Protein AF-A0A1X8VCH7-F1 (afdb_monomer)

Organism: Ctenopharyngodon idella (NCBI:txid7959)

Sequence (101 aa):
RLFTELDFTVSLHKDLTAEEMRGCLEQFAQRQEHADYDCAVVCLLSHGVEGSIYGTDGQPLELDWVFGVFDNARCPLLQNKPKMFFIQACRGEEMDNGVDQ

Structure (mmCIF, N/CA/C/O backbone):
data_AF-A0A1X8VCH7-F1
#
_entry.id   AF-A0A1X8VCH7-F1
#
loop_
_atom_site.group_PDB
_atom_site.id
_atom_site.type_symbol
_atom_site.label_atom_id
_atom_site.label_alt_id
_atom_site.label_comp_id
_atom_site.label_asym_id
_atom_site.label_entity_id
_atom_site.label_seq_id
_atom_site.pdbx_PDB_ins_code
_atom_site.Cartn_x
_atom_site.Cartn_y
_atom_site.Cartn_z
_atom_site.occupancy
_atom_site.B_iso_or_equiv
_atom_site.auth_s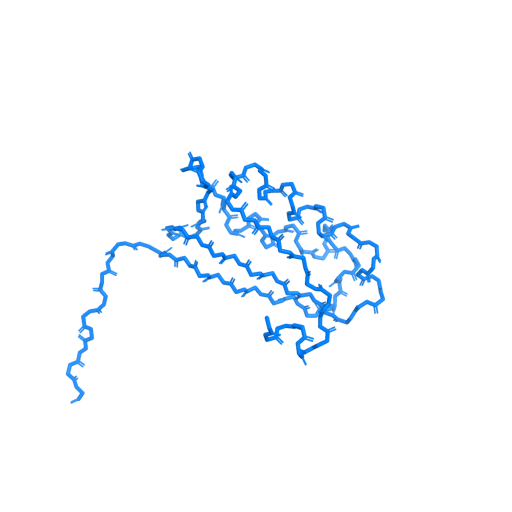eq_id
_atom_site.auth_comp_id
_atom_site.auth_asym_id
_atom_site.auth_atom_id
_atom_site.pdbx_PDB_model_num
ATOM 1 N N . ARG A 1 1 ? -9.366 11.840 -2.915 1.00 87.06 1 ARG A N 1
ATOM 2 C CA . ARG A 1 1 ? -10.803 12.180 -3.008 1.00 87.06 1 ARG A CA 1
ATOM 3 C C . ARG A 1 1 ? -11.660 10.937 -2.806 1.00 87.06 1 ARG A C 1
ATOM 5 O O . ARG A 1 1 ? -12.245 10.865 -1.744 1.00 87.06 1 ARG A O 1
ATOM 12 N N . LEU A 1 2 ? -11.618 9.940 -3.703 1.00 97.69 2 LEU A N 1
ATOM 13 C CA . LEU A 1 2 ? -12.393 8.689 -3.585 1.00 97.69 2 LEU A CA 1
ATOM 14 C C . LEU A 1 2 ? -12.400 8.075 -2.171 1.00 97.69 2 LEU A C 1
ATOM 16 O O . LEU A 1 2 ? -13.455 7.960 -1.572 1.00 97.69 2 LEU A O 1
ATOM 20 N N . PHE A 1 3 ? -11.237 7.730 -1.607 1.00 97.81 3 PHE A N 1
ATOM 21 C CA . PHE A 1 3 ? -11.193 7.070 -0.292 1.00 97.81 3 PHE A CA 1
ATOM 22 C C . PHE A 1 3 ? -11.686 7.951 0.860 1.00 97.81 3 PHE A C 1
ATOM 24 O O . PHE A 1 3 ? -12.308 7.448 1.780 1.00 97.81 3 PHE A O 1
ATOM 31 N N . THR A 1 4 ? -11.482 9.265 0.783 1.00 96.88 4 THR A N 1
ATOM 32 C CA . THR A 1 4 ? -12.052 10.204 1.759 1.00 96.88 4 THR A CA 1
ATOM 33 C C . THR A 1 4 ? -13.578 10.261 1.659 1.00 96.88 4 THR A C 1
ATOM 35 O O . THR A 1 4 ? -14.243 10.359 2.676 1.00 96.88 4 THR A O 1
ATOM 38 N N . GLU A 1 5 ? -14.138 10.185 0.446 1.00 98.12 5 GLU A N 1
ATOM 39 C CA . GLU A 1 5 ? -15.594 10.125 0.219 1.00 98.12 5 GLU A CA 1
ATOM 40 C C . GLU A 1 5 ? -16.200 8.768 0.613 1.00 98.12 5 GLU A C 1
ATOM 42 O O . GLU A 1 5 ? -17.404 8.677 0.820 1.00 98.12 5 GLU A O 1
ATOM 47 N N . LEU A 1 6 ? -15.371 7.728 0.724 1.00 97.81 6 LEU A N 1
ATOM 48 C CA . LEU A 1 6 ? -15.722 6.417 1.277 1.00 97.81 6 LEU A CA 1
ATOM 49 C C . LEU A 1 6 ? -15.412 6.318 2.785 1.00 97.81 6 LEU A C 1
ATOM 51 O O . LEU A 1 6 ? -15.272 5.214 3.301 1.00 97.81 6 LEU A O 1
ATOM 55 N N . ASP A 1 7 ? -15.255 7.456 3.468 1.00 97.00 7 ASP A N 1
ATOM 56 C CA . ASP A 1 7 ? -15.011 7.575 4.913 1.00 97.00 7 ASP A CA 1
ATOM 57 C C . ASP A 1 7 ? -13.715 6.921 5.439 1.00 97.00 7 ASP A C 1
ATOM 59 O O . ASP A 1 7 ? -13.573 6.651 6.632 1.00 97.00 7 ASP A O 1
ATOM 63 N N . PHE A 1 8 ? -12.706 6.725 4.583 1.00 97.94 8 PHE A N 1
ATOM 64 C CA . PHE A 1 8 ? -11.374 6.323 5.043 1.00 97.94 8 PHE A CA 1
ATOM 65 C C . PHE A 1 8 ? -10.575 7.509 5.594 1.00 97.94 8 PHE A C 1
ATOM 67 O O . PHE A 1 8 ? -10.483 8.577 4.977 1.00 97.94 8 PHE A O 1
ATOM 74 N N . THR A 1 9 ? -9.845 7.263 6.683 1.00 97.25 9 THR A N 1
ATOM 75 C CA . THR A 1 9 ? -8.739 8.122 7.126 1.00 97.25 9 THR A CA 1
ATOM 76 C C . THR A 1 9 ? -7.530 7.915 6.209 1.00 97.25 9 THR A C 1
ATOM 78 O O . THR A 1 9 ? -6.835 6.902 6.292 1.00 97.25 9 THR A O 1
ATOM 81 N N . VAL A 1 10 ? -7.262 8.873 5.317 1.00 97.00 10 VAL A N 1
ATOM 82 C CA . VAL A 1 10 ? -6.209 8.747 4.293 1.00 97.00 10 VAL A CA 1
ATOM 83 C C . VAL A 1 10 ? -4.893 9.382 4.753 1.00 97.00 10 VAL A C 1
ATOM 85 O O . VAL A 1 10 ? -4.840 10.584 5.001 1.00 97.00 10 VAL A O 1
ATOM 88 N N . SER A 1 11 ? -3.807 8.602 4.768 1.00 97.31 11 SER A N 1
ATOM 89 C CA . SER A 1 11 ? -2.429 9.112 4.853 1.00 97.31 11 SER A CA 1
ATOM 90 C C . SER A 1 11 ? -1.748 9.076 3.484 1.00 97.31 11 SER A C 1
ATOM 92 O O . SER A 1 11 ? -1.740 8.037 2.826 1.00 97.31 11 SER A O 1
ATOM 94 N N . LEU A 1 12 ? -1.177 10.207 3.057 1.00 97.81 12 LEU A N 1
ATOM 95 C CA . LEU A 1 12 ? -0.509 10.363 1.763 1.00 97.81 12 LEU A CA 1
ATOM 96 C C . LEU A 1 12 ? 0.998 10.540 1.955 1.00 97.81 12 LEU A C 1
ATOM 98 O O . LEU A 1 12 ? 1.426 11.435 2.679 1.00 97.81 12 LEU A O 1
ATOM 102 N N . HIS A 1 13 ? 1.779 9.745 1.230 1.00 98.44 13 HIS A N 1
ATOM 103 C CA . HIS A 1 13 ? 3.235 9.839 1.164 1.00 98.44 13 HIS A CA 1
ATOM 104 C C . HIS A 1 13 ? 3.655 9.979 -0.303 1.00 98.44 13 HIS A C 1
ATOM 106 O O . HIS A 1 13 ? 2.990 9.430 -1.183 1.00 98.44 13 HIS A O 1
ATOM 112 N N . LYS A 1 14 ? 4.707 10.754 -0.577 1.00 98.56 14 LYS A N 1
ATOM 113 C CA . LYS A 1 14 ? 5.169 11.059 -1.938 1.00 98.56 14 LYS A CA 1
ATOM 114 C C . LYS A 1 14 ? 6.675 10.884 -2.035 1.00 98.56 14 LYS A C 1
ATOM 116 O O . LYS A 1 14 ? 7.368 11.155 -1.061 1.00 98.56 14 LYS A O 1
ATOM 121 N N . ASP A 1 15 ? 7.127 10.478 -3.217 1.00 98.44 15 ASP A N 1
ATOM 122 C CA . ASP A 1 15 ? 8.534 10.465 -3.626 1.00 98.44 15 ASP A CA 1
ATOM 123 C C . ASP A 1 15 ? 9.471 9.701 -2.671 1.00 98.44 15 ASP A C 1
ATOM 125 O O . ASP A 1 15 ? 10.608 10.104 -2.439 1.00 98.44 15 ASP A O 1
ATOM 129 N N . LEU A 1 16 ? 8.984 8.574 -2.141 1.00 98.75 16 LEU A N 1
ATOM 130 C CA . LEU A 1 16 ? 9.715 7.729 -1.198 1.00 98.75 16 LEU A CA 1
ATOM 131 C C . LEU A 1 16 ? 10.757 6.842 -1.892 1.00 98.75 16 LEU A C 1
ATOM 133 O O . LEU A 1 16 ? 10.496 6.251 -2.944 1.00 98.75 16 LEU A O 1
ATOM 137 N N . THR A 1 17 ? 11.904 6.675 -1.242 1.00 98.81 17 THR A N 1
ATOM 138 C CA . THR A 1 17 ? 12.865 5.596 -1.517 1.00 98.81 17 THR A CA 1
ATOM 139 C C . THR A 1 17 ? 12.293 4.231 -1.124 1.00 98.81 17 THR A C 1
ATOM 141 O O . THR A 1 17 ? 11.301 4.143 -0.392 1.00 98.81 17 THR A O 1
ATOM 144 N N . ALA A 1 18 ? 12.917 3.137 -1.573 1.00 98.69 18 ALA A N 1
ATOM 145 C CA . ALA A 1 18 ? 12.467 1.791 -1.208 1.00 98.69 18 ALA A CA 1
ATOM 146 C C . ALA A 1 18 ? 12.457 1.562 0.314 1.00 98.69 18 ALA A C 1
ATOM 148 O O . ALA A 1 18 ? 11.514 0.971 0.843 1.00 98.69 18 ALA A O 1
ATOM 149 N N . GLU A 1 19 ? 13.461 2.075 1.024 1.00 98.69 19 GLU A N 1
ATOM 150 C CA . GLU A 1 19 ? 13.555 1.951 2.482 1.00 98.69 19 GLU A CA 1
ATOM 151 C C . GLU A 1 19 ? 12.493 2.793 3.205 1.00 98.69 19 GLU A C 1
ATOM 153 O O . GLU A 1 19 ? 11.841 2.321 4.136 1.00 98.69 19 GLU A O 1
ATOM 158 N N . GLU A 1 20 ? 12.229 4.016 2.741 1.00 98.81 20 GLU A N 1
ATOM 159 C CA . GLU A 1 20 ? 11.159 4.844 3.307 1.00 98.81 20 GLU A CA 1
ATOM 160 C C . GLU A 1 20 ? 9.772 4.236 3.061 1.00 98.81 20 GLU A C 1
ATOM 162 O O . GLU A 1 20 ? 8.907 4.308 3.939 1.00 98.81 20 GLU A O 1
ATOM 167 N N . MET A 1 21 ? 9.553 3.595 1.904 1.00 98.81 21 MET A N 1
ATOM 168 C CA . MET A 1 21 ? 8.331 2.829 1.646 1.00 98.81 21 MET A CA 1
ATOM 169 C C . MET A 1 21 ? 8.174 1.680 2.643 1.00 98.81 21 MET A C 1
ATOM 171 O O . MET A 1 21 ? 7.085 1.520 3.200 1.00 98.81 21 MET A O 1
ATOM 175 N N . ARG A 1 22 ? 9.243 0.912 2.912 1.00 98.69 22 ARG A N 1
ATOM 176 C CA . ARG A 1 22 ? 9.225 -0.160 3.924 1.00 98.69 22 ARG A CA 1
ATOM 177 C C . ARG A 1 22 ? 8.817 0.386 5.285 1.00 98.69 22 ARG A C 1
ATOM 179 O O . ARG A 1 22 ? 7.848 -0.102 5.864 1.00 98.69 22 ARG A O 1
ATOM 186 N N . GLY A 1 23 ? 9.479 1.452 5.733 1.00 98.62 23 GLY A N 1
ATOM 187 C CA . GLY A 1 23 ? 9.172 2.093 7.007 1.00 98.62 23 GLY A CA 1
ATOM 188 C C . GLY A 1 23 ? 7.727 2.594 7.091 1.00 98.62 23 GLY A C 1
ATOM 189 O O . GLY A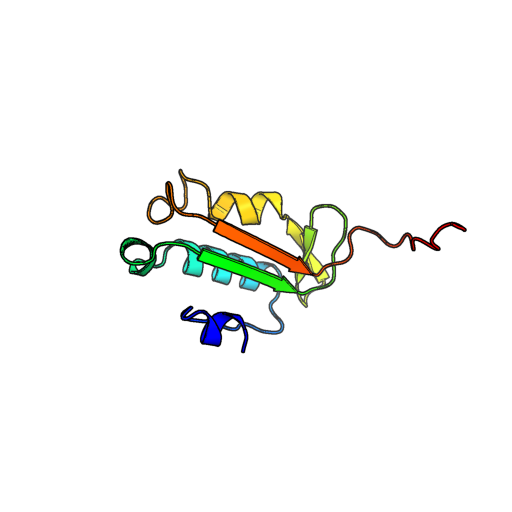 1 23 ? 7.058 2.367 8.097 1.00 98.62 23 GLY A O 1
ATOM 190 N N . CYS A 1 24 ? 7.202 3.219 6.031 1.00 98.56 24 CYS A N 1
ATOM 191 C CA . CYS A 1 24 ? 5.811 3.684 6.007 1.00 98.56 24 CYS A CA 1
ATOM 192 C C . CYS A 1 24 ? 4.808 2.525 6.084 1.00 98.56 24 CYS A C 1
ATOM 194 O O . CYS A 1 24 ? 3.811 2.626 6.801 1.00 98.56 24 CYS A O 1
ATOM 196 N N . LEU A 1 25 ? 5.059 1.428 5.362 1.00 98.69 25 LEU A N 1
ATOM 197 C CA . LEU A 1 25 ? 4.184 0.254 5.350 1.00 98.69 25 LEU A CA 1
ATOM 198 C C . LEU A 1 25 ? 4.180 -0.462 6.702 1.00 98.69 25 LEU A C 1
ATOM 200 O O . LEU A 1 25 ? 3.108 -0.801 7.200 1.00 98.69 25 LEU A O 1
ATOM 204 N N . GLU A 1 26 ? 5.346 -0.634 7.324 1.00 98.50 26 GLU A N 1
ATOM 205 C CA . GLU A 1 26 ? 5.461 -1.218 8.664 1.00 98.50 26 GLU A CA 1
ATOM 206 C C . GLU A 1 26 ? 4.772 -0.350 9.720 1.00 98.50 26 GLU A C 1
ATOM 208 O O . GLU A 1 26 ? 3.966 -0.853 10.503 1.00 98.50 26 GLU A O 1
ATOM 213 N N . GLN A 1 27 ? 5.017 0.965 9.708 1.00 98.44 27 GLN A N 1
ATOM 214 C CA . GLN A 1 27 ? 4.357 1.899 10.623 1.00 98.44 27 GLN A CA 1
ATOM 215 C C . GLN A 1 27 ? 2.840 1.894 10.435 1.00 98.44 27 GLN A C 1
ATOM 217 O O . GLN A 1 27 ? 2.097 1.910 11.415 1.00 98.44 27 GLN A O 1
ATOM 222 N N . PHE A 1 28 ? 2.363 1.854 9.187 1.00 98.44 28 PHE A N 1
ATOM 223 C CA . PHE A 1 28 ? 0.938 1.759 8.902 1.00 98.44 28 PHE A CA 1
ATOM 224 C C . PHE A 1 28 ? 0.353 0.439 9.411 1.00 98.44 28 PHE A C 1
ATOM 226 O O . PHE A 1 28 ? -0.686 0.470 10.062 1.00 98.44 28 PHE A O 1
ATOM 233 N N . ALA A 1 29 ? 1.009 -0.700 9.183 1.00 98.25 29 ALA A N 1
ATOM 234 C CA . ALA A 1 29 ? 0.541 -2.009 9.646 1.00 98.25 29 ALA A CA 1
ATOM 235 C C . ALA A 1 29 ? 0.479 -2.134 11.180 1.00 98.25 29 ALA A C 1
ATOM 237 O O . ALA A 1 29 ? -0.327 -2.903 11.700 1.00 98.25 29 ALA A O 1
ATOM 238 N N . GLN A 1 30 ? 1.296 -1.368 11.908 1.00 97.56 30 GLN A N 1
ATOM 239 C CA . GLN A 1 30 ? 1.362 -1.388 13.374 1.00 97.56 30 GLN A CA 1
ATOM 240 C C . GLN A 1 30 ? 0.414 -0.392 14.068 1.00 97.56 30 GLN A C 1
ATOM 242 O O . GLN A 1 30 ? 0.367 -0.353 15.304 1.00 97.56 30 GLN A O 1
ATOM 247 N N . ARG A 1 31 ? -0.350 0.406 13.307 1.00 97.94 31 ARG A N 1
ATOM 248 C CA . ARG A 1 31 ? -1.315 1.366 13.867 1.00 97.94 31 ARG A CA 1
ATOM 249 C C . ARG A 1 31 ? -2.342 0.668 14.753 1.00 97.94 31 ARG A C 1
ATOM 251 O O . ARG A 1 31 ? -2.946 -0.328 14.359 1.00 97.94 31 ARG A O 1
ATOM 258 N N . GLN A 1 32 ? -2.544 1.208 15.951 1.00 98.00 32 GLN A N 1
ATOM 259 C CA . GLN A 1 32 ? -3.463 0.636 16.939 1.00 98.00 32 GLN A CA 1
ATOM 260 C C . GLN A 1 32 ? -4.924 0.870 16.551 1.00 98.00 32 GLN A C 1
ATOM 262 O O . GLN A 1 32 ? -5.787 0.061 16.875 1.00 98.00 32 GLN A O 1
ATOM 267 N N . GLU A 1 33 ? -5.181 1.921 15.777 1.00 97.06 33 GLU A N 1
ATOM 268 C CA . GLU A 1 33 ? -6.487 2.292 15.237 1.00 97.06 33 GLU A CA 1
ATOM 269 C C . GLU A 1 33 ? -7.092 1.191 14.351 1.00 97.06 33 GLU A C 1
ATOM 271 O O . GLU A 1 33 ? -8.309 1.108 14.202 1.00 97.06 33 GLU A O 1
ATOM 276 N N . HIS A 1 34 ? -6.268 0.275 13.823 1.00 98.06 34 HIS A N 1
ATOM 277 C CA . HIS A 1 34 ? -6.753 -0.910 13.110 1.00 98.06 34 HIS A CA 1
ATOM 278 C C . HIS A 1 34 ? -7.634 -1.812 13.968 1.00 98.06 34 HIS A C 1
ATOM 280 O O . HIS A 1 34 ? -8.402 -2.586 13.406 1.00 98.06 34 HIS A O 1
ATOM 286 N N . ALA A 1 35 ? -7.555 -1.736 15.301 1.00 97.69 35 ALA A N 1
ATOM 287 C CA . ALA A 1 35 ? -8.475 -2.444 16.187 1.00 97.69 35 ALA A CA 1
ATOM 288 C C . ALA A 1 35 ? -9.929 -1.983 15.979 1.00 97.69 35 ALA A C 1
ATOM 290 O O . ALA A 1 35 ? -10.826 -2.829 15.940 1.00 97.69 35 ALA A O 1
ATOM 291 N N . ASP A 1 36 ? -10.125 -0.684 15.745 1.00 97.75 36 ASP A N 1
ATOM 292 C CA . ASP A 1 36 ? -11.431 -0.024 15.658 1.00 97.75 36 ASP A CA 1
ATOM 293 C C . ASP A 1 36 ? -11.970 0.084 14.220 1.00 97.75 36 ASP A C 1
ATOM 295 O O . ASP A 1 36 ? -13.151 0.358 14.021 1.00 97.75 36 ASP A O 1
ATOM 299 N N . TYR A 1 37 ? -11.127 -0.132 13.206 1.00 97.06 37 TYR A N 1
ATOM 300 C CA . TYR A 1 37 ? -11.528 -0.101 11.794 1.00 97.06 37 TYR A CA 1
ATOM 301 C C . TYR A 1 37 ? -11.941 -1.471 11.261 1.00 97.06 37 TYR A C 1
ATOM 303 O O . TYR A 1 37 ? -11.410 -2.488 11.692 1.00 97.06 37 TYR A O 1
ATOM 311 N N . ASP A 1 38 ? -12.826 -1.509 10.263 1.00 97.69 38 ASP A N 1
ATOM 312 C CA . ASP A 1 38 ? -13.313 -2.764 9.668 1.00 97.69 38 ASP A CA 1
ATOM 313 C C . ASP A 1 38 ? -12.470 -3.262 8.487 1.00 97.69 38 ASP A C 1
ATOM 315 O O . ASP A 1 38 ? -12.544 -4.435 8.125 1.00 97.69 38 ASP A O 1
ATOM 319 N N . CYS A 1 39 ? -11.666 -2.397 7.864 1.00 98.19 39 CYS A N 1
ATOM 320 C CA . CYS A 1 39 ? -10.828 -2.751 6.721 1.00 98.19 39 CYS A CA 1
ATOM 321 C C . CYS A 1 39 ? -9.627 -1.808 6.567 1.00 98.19 39 CYS A C 1
ATOM 323 O O . CYS A 1 39 ? -9.562 -0.750 7.192 1.00 98.19 39 CYS A O 1
ATOM 325 N N . ALA A 1 40 ? -8.686 -2.191 5.703 1.00 98.38 40 ALA A N 1
ATOM 326 C CA . ALA A 1 40 ? -7.556 -1.354 5.316 1.00 98.38 40 ALA A CA 1
ATOM 327 C C . ALA A 1 40 ? -7.372 -1.334 3.795 1.00 98.38 40 ALA A C 1
ATOM 329 O O . ALA A 1 40 ? -7.650 -2.318 3.103 1.00 98.38 40 ALA A O 1
ATOM 330 N N . VAL A 1 41 ? -6.863 -0.210 3.287 1.00 98.62 41 VAL A N 1
ATOM 331 C CA . VAL A 1 41 ? -6.511 -0.017 1.877 1.00 98.62 41 VAL A CA 1
ATOM 332 C C . VAL A 1 41 ? -5.072 0.477 1.784 1.00 98.62 41 VAL A C 1
ATOM 334 O O . VAL A 1 41 ? -4.702 1.430 2.470 1.00 98.62 41 VAL A O 1
ATOM 337 N N . VAL A 1 42 ? -4.283 -0.132 0.901 1.00 98.69 42 VAL A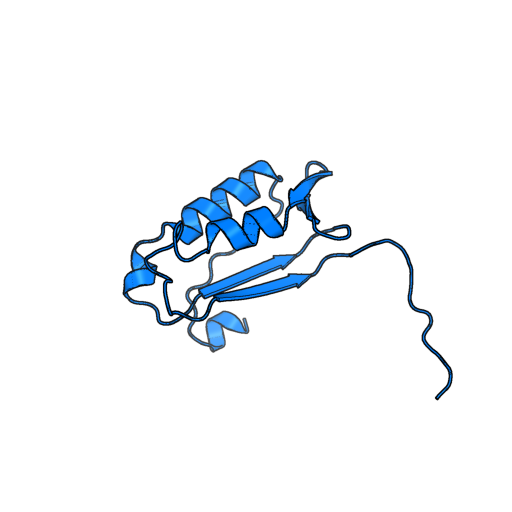 N 1
ATOM 338 C CA . VAL A 1 42 ? -2.936 0.320 0.541 1.00 98.69 42 VAL A CA 1
ATOM 339 C C . VAL A 1 42 ? -2.879 0.546 -0.969 1.00 98.69 42 VAL A C 1
ATOM 341 O O . VAL A 1 42 ? -3.135 -0.363 -1.758 1.00 98.69 42 VAL A O 1
ATOM 344 N N . CYS A 1 43 ? -2.535 1.766 -1.376 1.00 98.69 43 CYS A N 1
ATOM 345 C CA . CYS A 1 43 ? -2.375 2.143 -2.779 1.00 98.69 43 CYS A CA 1
ATOM 346 C C . CYS A 1 43 ? -0.905 2.457 -3.050 1.00 98.69 43 CYS A C 1
ATOM 348 O O . CYS A 1 43 ? -0.359 3.380 -2.448 1.00 98.69 43 CYS A O 1
ATOM 350 N N . LEU A 1 44 ? -0.283 1.715 -3.965 1.00 98.56 44 LEU A N 1
ATOM 351 C CA . LEU A 1 44 ? 1.109 1.893 -4.372 1.00 98.56 44 LEU A CA 1
ATOM 352 C C . LEU A 1 44 ? 1.144 2.324 -5.837 1.00 98.56 44 LEU A C 1
ATOM 354 O O . LEU A 1 44 ? 0.607 1.630 -6.698 1.00 98.56 44 LEU A O 1
ATOM 358 N N . LEU A 1 45 ? 1.739 3.484 -6.113 1.00 98.56 45 LEU A N 1
ATOM 359 C CA . LEU A 1 45 ? 1.816 4.069 -7.450 1.00 98.56 45 LEU A CA 1
ATOM 360 C C . LEU A 1 45 ? 3.278 4.402 -7.750 1.00 98.56 45 LEU A C 1
ATOM 362 O O . LEU A 1 45 ? 3.826 5.309 -7.128 1.00 98.56 45 LEU A O 1
ATOM 366 N N . SER A 1 46 ? 3.907 3.659 -8.661 1.00 98.19 46 SER A N 1
ATOM 367 C CA . SER A 1 46 ? 5.317 3.852 -9.025 1.00 98.19 46 SER A CA 1
ATOM 368 C C . SER A 1 46 ? 5.651 3.200 -10.375 1.00 98.19 46 SER A C 1
ATOM 370 O O . SER A 1 46 ? 4.790 2.617 -11.035 1.00 98.19 46 SER A O 1
ATOM 372 N N . HIS A 1 47 ? 6.915 3.268 -10.790 1.00 98.00 47 HIS A N 1
ATOM 373 C CA . HIS A 1 47 ? 7.464 2.294 -11.730 1.00 98.00 47 HIS A CA 1
ATOM 374 C C . HIS A 1 47 ? 7.565 0.918 -11.063 1.00 98.00 47 HIS A C 1
ATOM 376 O O . HIS A 1 47 ? 7.611 0.796 -9.838 1.00 98.00 47 HIS A O 1
ATOM 382 N N . GLY A 1 48 ? 7.625 -0.128 -11.877 1.00 97.75 48 GLY A N 1
ATOM 383 C CA . GLY A 1 48 ? 7.760 -1.489 -11.387 1.00 97.75 48 GLY A CA 1
ATOM 384 C C . GLY A 1 48 ? 8.141 -2.456 -12.490 1.00 97.75 48 GLY A C 1
ATOM 385 O O . GLY A 1 48 ? 8.226 -2.092 -13.665 1.00 97.75 48 GLY A O 1
ATOM 386 N N . VAL A 1 49 ? 8.360 -3.687 -12.066 1.00 96.94 49 VAL A N 1
ATOM 387 C CA . VAL A 1 49 ? 8.554 -4.878 -12.891 1.00 96.94 49 VAL A CA 1
ATOM 388 C C . VAL A 1 49 ? 7.688 -5.990 -12.306 1.00 96.94 49 VAL A C 1
ATOM 390 O O . VAL A 1 49 ? 7.022 -5.796 -11.287 1.00 96.94 49 VAL A O 1
ATOM 393 N N . GLU A 1 50 ? 7.655 -7.158 -12.942 1.00 97.12 50 GLU A N 1
ATOM 394 C CA . GLU A 1 50 ? 6.917 -8.293 -12.390 1.00 97.12 50 GLU A CA 1
ATOM 395 C C . GLU A 1 50 ? 7.365 -8.576 -10.945 1.00 97.12 50 GLU A C 1
ATOM 397 O O . GLU A 1 50 ? 8.544 -8.802 -10.687 1.00 97.12 50 GLU A O 1
ATOM 402 N N . GLY A 1 51 ? 6.414 -8.525 -10.008 1.00 97.50 51 GLY A N 1
ATOM 403 C CA . GLY A 1 51 ? 6.642 -8.798 -8.587 1.00 97.50 51 GLY A CA 1
ATOM 404 C C . GLY A 1 51 ? 7.106 -7.617 -7.726 1.00 97.50 51 GLY A C 1
ATOM 405 O O . GLY A 1 51 ? 7.011 -7.727 -6.504 1.00 97.50 51 GLY A O 1
ATOM 406 N N . SER A 1 52 ? 7.514 -6.478 -8.302 1.00 98.31 52 SER A N 1
ATOM 407 C CA . SER A 1 52 ? 8.175 -5.407 -7.529 1.00 98.31 52 SER A CA 1
ATOM 408 C C . SER A 1 52 ? 7.837 -3.993 -7.998 1.00 98.31 52 SER A C 1
ATOM 410 O O . SER A 1 52 ? 7.615 -3.737 -9.181 1.00 98.31 52 SER A O 1
ATOM 412 N N . ILE A 1 53 ? 7.859 -3.044 -7.060 1.00 98.62 53 ILE A N 1
ATOM 413 C CA . ILE A 1 53 ? 7.762 -1.599 -7.331 1.00 98.62 53 ILE A CA 1
ATOM 414 C C . ILE A 1 53 ? 9.074 -0.900 -6.983 1.00 98.62 53 ILE A C 1
ATOM 416 O O . ILE A 1 53 ? 9.805 -1.365 -6.115 1.00 98.62 53 ILE A O 1
ATOM 420 N N . TYR A 1 54 ? 9.372 0.227 -7.622 1.00 98.69 54 TYR A N 1
ATOM 421 C CA . TYR A 1 54 ? 10.595 0.986 -7.356 1.00 98.69 54 TYR A CA 1
ATOM 422 C C . TYR A 1 54 ? 10.365 2.157 -6.405 1.00 98.69 54 TYR A C 1
ATOM 424 O O . TYR A 1 54 ? 9.330 2.823 -6.461 1.00 98.69 54 TYR A O 1
ATOM 432 N N . GLY A 1 55 ? 11.354 2.432 -5.556 1.00 98.69 55 GLY A N 1
ATOM 433 C CA . GLY A 1 55 ? 11.491 3.729 -4.898 1.00 98.69 55 GLY A CA 1
ATOM 434 C C . GLY A 1 55 ? 12.085 4.783 -5.831 1.00 98.69 55 GLY A C 1
ATOM 435 O O . GLY A 1 55 ? 12.566 4.478 -6.925 1.00 98.69 55 GLY A O 1
ATOM 436 N N . THR A 1 56 ? 12.090 6.039 -5.390 1.00 98.62 56 THR A N 1
ATOM 437 C CA . THR A 1 56 ? 12.715 7.155 -6.128 1.00 98.62 56 THR A CA 1
ATOM 438 C C . THR A 1 56 ? 14.233 7.021 -6.269 1.00 98.62 56 THR A C 1
ATOM 440 O O . THR A 1 56 ? 14.829 7.625 -7.158 1.00 98.62 56 THR A O 1
ATOM 443 N N . ASP A 1 57 ? 14.851 6.182 -5.442 1.00 98.56 57 ASP A N 1
ATOM 444 C CA . ASP A 1 57 ? 16.247 5.750 -5.504 1.00 98.56 57 ASP A CA 1
ATOM 445 C C . ASP A 1 57 ? 16.508 4.643 -6.543 1.00 98.56 57 ASP A C 1
ATOM 447 O O . ASP A 1 57 ? 17.642 4.180 -6.692 1.00 98.56 57 ASP A O 1
ATOM 451 N N . GLY A 1 58 ? 15.470 4.192 -7.255 1.00 98.06 58 GLY A N 1
ATOM 452 C CA . GLY A 1 58 ? 15.555 3.112 -8.236 1.00 98.06 58 GLY A CA 1
ATOM 453 C C . GLY A 1 58 ? 15.767 1.732 -7.613 1.00 98.06 58 GLY A C 1
ATOM 454 O O . GLY A 1 58 ? 16.050 0.778 -8.338 1.00 98.06 58 GLY A O 1
ATOM 455 N N . GLN A 1 59 ? 15.639 1.598 -6.289 1.00 98.56 59 GLN A N 1
ATOM 456 C CA . GLN A 1 59 ? 15.733 0.307 -5.611 1.00 98.56 59 GLN A CA 1
ATOM 457 C C . GLN A 1 59 ? 14.374 -0.407 -5.606 1.00 98.56 59 GLN A C 1
ATOM 459 O O . GLN A 1 59 ? 13.340 0.250 -5.448 1.00 98.56 59 GLN A O 1
ATOM 464 N N . PRO A 1 60 ? 14.344 -1.739 -5.796 1.00 98.31 60 PRO A N 1
ATOM 465 C CA . PRO A 1 60 ? 13.102 -2.495 -5.818 1.00 98.31 60 PRO A CA 1
ATOM 466 C C . PRO A 1 60 ? 12.574 -2.780 -4.405 1.00 98.31 60 PRO A C 1
ATOM 468 O O . PRO A 1 60 ? 13.320 -3.021 -3.451 1.00 98.31 60 PRO A O 1
ATOM 471 N N . LEU A 1 61 ? 11.252 -2.827 -4.301 1.00 98.62 61 LEU A N 1
ATOM 472 C CA . LEU A 1 61 ? 10.493 -3.311 -3.162 1.00 98.62 61 LEU A CA 1
ATOM 473 C C . LEU A 1 61 ? 9.568 -4.438 -3.632 1.00 98.62 61 LEU A C 1
ATOM 475 O O . LEU A 1 61 ? 8.621 -4.208 -4.384 1.00 98.62 61 LEU A O 1
ATOM 479 N N . GLU A 1 62 ? 9.854 -5.647 -3.156 1.00 98.62 62 GLU A N 1
ATOM 480 C CA . GLU A 1 62 ? 9.100 -6.864 -3.469 1.00 98.62 62 GLU A CA 1
ATOM 481 C C . GLU A 1 62 ? 7.666 -6.790 -2.927 1.00 98.62 62 GLU A C 1
ATOM 483 O O . GLU A 1 62 ? 7.454 -6.586 -1.726 1.00 98.62 62 GLU A O 1
ATOM 488 N N . LEU A 1 63 ? 6.673 -7.012 -3.789 1.00 98.56 63 LEU A N 1
ATOM 489 C CA . LEU A 1 63 ? 5.258 -7.002 -3.409 1.00 98.56 63 LEU A CA 1
ATOM 490 C C . LEU A 1 63 ? 4.914 -8.142 -2.444 1.00 98.56 63 LEU A C 1
ATOM 492 O O . LEU A 1 63 ? 4.122 -7.933 -1.529 1.00 98.56 63 LEU A O 1
ATOM 496 N N . ASP A 1 64 ? 5.559 -9.304 -2.567 1.00 98.50 64 ASP A N 1
ATOM 497 C CA . ASP A 1 64 ? 5.400 -10.413 -1.616 1.00 98.50 64 ASP A CA 1
ATOM 498 C C . ASP A 1 64 ? 5.794 -10.004 -0.193 1.00 98.50 64 ASP A C 1
ATOM 500 O O . ASP A 1 64 ? 5.129 -10.368 0.783 1.00 98.50 64 ASP A O 1
ATOM 504 N N . TRP A 1 65 ? 6.845 -9.188 -0.060 1.00 98.50 65 TRP A N 1
ATOM 505 C CA . TRP A 1 65 ? 7.203 -8.615 1.231 1.00 98.50 65 TRP A CA 1
ATOM 506 C C . TRP A 1 65 ? 6.115 -7.655 1.717 1.00 98.50 65 TRP A C 1
ATOM 508 O O . TRP A 1 65 ? 5.707 -7.762 2.874 1.00 98.50 65 TRP A O 1
ATOM 518 N N . VAL A 1 66 ? 5.605 -6.778 0.838 1.00 98.56 66 VAL A N 1
ATOM 519 C CA . VAL A 1 66 ? 4.527 -5.829 1.166 1.00 98.56 66 VAL A CA 1
ATOM 520 C C . VAL A 1 66 ? 3.296 -6.566 1.682 1.00 98.56 66 VAL A C 1
ATOM 522 O O . VAL A 1 66 ? 2.853 -6.280 2.788 1.00 98.56 66 VAL A O 1
ATOM 525 N N . PHE A 1 67 ? 2.765 -7.542 0.940 1.00 98.38 67 PHE A N 1
ATOM 526 C CA . PHE A 1 67 ? 1.602 -8.330 1.370 1.00 98.38 67 PHE A CA 1
ATOM 527 C C . PHE A 1 67 ? 1.872 -9.066 2.671 1.00 98.38 67 PHE A C 1
ATOM 529 O O . PHE A 1 67 ? 1.013 -9.133 3.550 1.00 98.38 67 PHE A O 1
ATOM 536 N N . GLY A 1 68 ? 3.098 -9.558 2.808 1.00 98.44 68 GLY A N 1
ATOM 537 C CA . GLY A 1 68 ? 3.572 -10.162 4.020 1.00 98.44 68 GLY A CA 1
ATOM 538 C C . GLY A 1 68 ? 3.399 -9.267 5.250 1.00 98.44 68 GLY A C 1
ATOM 539 O O . GLY A 1 68 ? 2.888 -9.729 6.265 1.00 98.44 68 GLY A O 1
ATOM 540 N N . VAL A 1 69 ? 3.794 -7.994 5.188 1.00 98.44 69 VAL A N 1
ATOM 541 C CA . VAL A 1 69 ? 3.673 -7.064 6.331 1.00 98.44 69 VAL A CA 1
ATOM 542 C C . VAL A 1 69 ? 2.239 -7.012 6.887 1.00 98.44 69 VAL A C 1
ATOM 544 O O . VAL A 1 69 ? 2.054 -6.822 8.088 1.00 98.44 69 VAL A O 1
ATOM 547 N N . PHE A 1 70 ? 1.230 -7.254 6.044 1.00 98.38 70 PHE A N 1
ATOM 548 C CA . PHE A 1 70 ? -0.191 -7.237 6.404 1.00 98.38 70 PHE A CA 1
ATOM 549 C C . PHE A 1 70 ? -0.814 -8.631 6.590 1.00 98.38 70 PHE A C 1
ATOM 551 O O . PHE A 1 70 ? -2.043 -8.751 6.649 1.00 98.38 70 PHE A O 1
ATOM 558 N N . ASP A 1 71 ? -0.007 -9.691 6.668 1.00 96.50 71 ASP A N 1
ATOM 559 C CA . ASP A 1 71 ? -0.501 -11.032 6.966 1.00 96.50 71 ASP A CA 1
ATOM 560 C C . ASP A 1 71 ? -1.055 -11.133 8.403 1.00 96.50 71 ASP A C 1
ATOM 562 O O . ASP A 1 71 ? -0.855 -10.262 9.252 1.00 96.50 71 ASP A O 1
ATOM 566 N N . ASN A 1 72 ? -1.780 -12.216 8.691 1.00 96.94 72 ASN A N 1
ATOM 567 C CA . ASN A 1 72 ? -2.429 -12.396 9.993 1.00 96.94 72 ASN A CA 1
ATOM 568 C C . ASN A 1 72 ? -1.434 -12.557 11.159 1.00 96.94 72 ASN A C 1
ATOM 570 O O . ASN A 1 72 ? -1.831 -12.380 12.307 1.00 96.94 72 ASN A O 1
ATOM 574 N N . ALA A 1 73 ? -0.177 -12.924 10.889 1.00 96.50 73 ALA A N 1
ATOM 575 C CA . ALA A 1 73 ? 0.838 -13.100 11.923 1.00 96.50 73 ALA A CA 1
ATOM 576 C C . ALA A 1 73 ? 1.509 -11.767 12.283 1.00 96.50 73 ALA A C 1
ATOM 578 O O . ALA A 1 73 ? 1.779 -11.513 13.455 1.00 96.50 73 ALA A O 1
ATOM 579 N N . ARG A 1 74 ? 1.763 -10.911 11.288 1.00 96.19 74 ARG A N 1
ATOM 580 C CA . ARG A 1 74 ? 2.448 -9.621 11.449 1.00 96.19 74 ARG A CA 1
ATOM 581 C C . ARG A 1 74 ? 1.508 -8.448 11.693 1.00 96.19 74 ARG A C 1
ATOM 583 O O . ARG A 1 74 ? 1.908 -7.499 12.361 1.00 96.19 74 ARG A O 1
ATOM 590 N N . CYS A 1 75 ? 0.265 -8.522 11.223 1.00 97.75 75 CYS A N 1
ATOM 591 C CA . CYS A 1 75 ? -0.747 -7.487 11.422 1.00 97.75 75 CYS A CA 1
ATOM 592 C C . CYS A 1 75 ? -2.024 -8.064 12.071 1.00 97.75 75 CYS A C 1
ATOM 594 O O . CYS A 1 75 ? -3.090 -8.119 11.447 1.00 97.75 75 CYS A O 1
ATOM 596 N N . PRO A 1 76 ? -1.950 -8.502 13.345 1.00 97.56 76 PRO A N 1
ATOM 597 C CA . PRO A 1 76 ? -3.057 -9.186 14.018 1.00 97.56 76 PRO A CA 1
ATOM 598 C C . PRO A 1 76 ? -4.306 -8.309 14.186 1.00 97.56 76 PRO A C 1
ATOM 600 O O . PRO A 1 76 ? -5.420 -8.824 14.185 1.00 97.56 76 PRO A O 1
ATOM 603 N N . LEU A 1 77 ? -4.156 -6.981 14.267 1.00 98.38 77 LEU A N 1
ATOM 604 C CA . LEU A 1 77 ? -5.293 -6.056 14.377 1.00 98.38 77 LEU A CA 1
ATOM 605 C C . LEU A 1 77 ? -6.157 -6.005 13.105 1.00 98.38 77 LEU A C 1
ATOM 607 O O . LEU A 1 77 ? -7.333 -5.651 13.174 1.00 98.38 77 LEU A O 1
ATOM 611 N N . LEU A 1 78 ? -5.597 -6.410 11.960 1.00 98.31 78 LEU A N 1
ATOM 612 C CA . LEU A 1 78 ? -6.317 -6.586 10.699 1.00 98.31 78 LEU A CA 1
ATOM 613 C C . LEU A 1 78 ? -6.658 -8.056 10.415 1.00 98.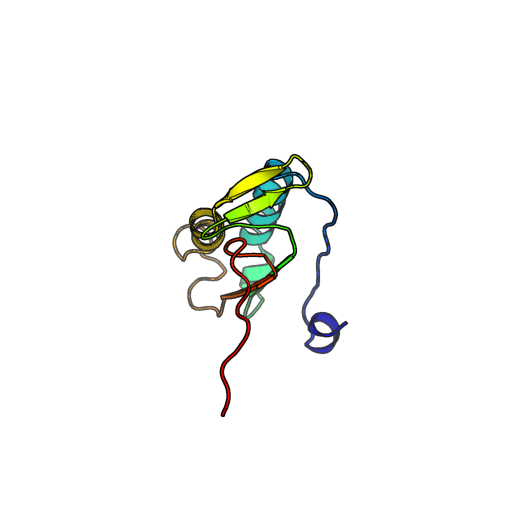31 78 LEU A C 1
ATOM 615 O O . LEU A 1 78 ? -7.107 -8.380 9.310 1.00 98.31 78 LEU A O 1
ATOM 619 N N . GLN A 1 79 ? -6.456 -8.974 11.364 1.00 98.06 79 GLN A N 1
ATOM 620 C CA . GLN A 1 79 ? -6.847 -10.370 11.188 1.00 98.06 79 GLN A CA 1
ATOM 621 C C . GLN A 1 79 ? -8.365 -10.469 10.982 1.00 98.06 79 GLN A C 1
ATOM 623 O O . GLN A 1 79 ? -9.144 -9.817 11.669 1.00 98.06 79 GLN A O 1
ATOM 628 N N . ASN A 1 80 ? -8.788 -11.291 10.016 1.00 97.69 80 ASN A N 1
ATOM 629 C CA . ASN A 1 80 ? -10.190 -11.451 9.593 1.00 97.69 80 ASN A CA 1
ATOM 630 C C . ASN A 1 80 ? -10.859 -10.184 9.021 1.00 97.69 80 ASN A C 1
ATOM 632 O O . ASN A 1 80 ? -12.042 -10.225 8.691 1.00 97.69 80 ASN A O 1
ATOM 636 N N . LYS A 1 81 ? -10.112 -9.088 8.845 1.00 98.50 81 LYS A N 1
ATOM 637 C CA . LYS A 1 81 ? -10.579 -7.849 8.214 1.00 98.50 81 LYS A CA 1
ATOM 638 C C . LYS A 1 81 ? -10.122 -7.779 6.748 1.00 98.50 81 LYS A C 1
ATOM 640 O O . LYS A 1 81 ? -8.985 -8.190 6.457 1.00 98.50 81 LYS A O 1
ATOM 645 N N . PRO A 1 82 ? -10.958 -7.285 5.811 1.00 98.44 82 PRO A N 1
ATOM 646 C CA . PRO A 1 82 ? -10.560 -7.087 4.421 1.00 98.44 82 PRO A CA 1
ATOM 647 C C . PRO A 1 82 ? -9.356 -6.145 4.291 1.00 98.44 82 PRO A C 1
ATOM 649 O O . PRO A 1 82 ? -9.321 -5.070 4.891 1.00 98.44 82 PRO A O 1
ATOM 652 N N . LYS A 1 83 ? -8.378 -6.553 3.479 1.00 98.44 83 LYS A N 1
ATOM 653 C CA . LYS A 1 83 ? -7.163 -5.791 3.160 1.00 98.44 83 LYS A CA 1
ATOM 654 C C . LYS A 1 83 ? -7.083 -5.637 1.647 1.00 98.44 83 LYS A C 1
ATOM 656 O O . LYS A 1 83 ? -6.914 -6.628 0.940 1.00 98.44 83 LYS A O 1
ATOM 661 N N . MET A 1 84 ? -7.273 -4.420 1.153 1.00 98.62 84 MET A N 1
ATOM 662 C CA . MET A 1 84 ? -7.303 -4.118 -0.277 1.00 98.62 84 MET A CA 1
ATOM 663 C C . MET A 1 84 ? -5.983 -3.488 -0.710 1.00 98.62 84 MET A C 1
ATOM 665 O O . MET A 1 84 ? -5.516 -2.533 -0.091 1.00 98.62 84 MET A O 1
ATOM 669 N N . PHE A 1 85 ? -5.412 -3.998 -1.798 1.00 98.62 85 PHE A N 1
ATOM 670 C CA . PHE A 1 85 ? -4.179 -3.482 -2.381 1.00 98.62 85 PHE A CA 1
ATOM 671 C C . PHE A 1 85 ? -4.436 -3.043 -3.818 1.00 98.62 85 PHE A C 1
ATOM 673 O O . PHE A 1 85 ? -4.947 -3.819 -4.624 1.00 98.62 85 PHE A O 1
ATOM 680 N N . PHE A 1 86 ? -4.062 -1.808 -4.138 1.00 98.62 86 PHE A N 1
ATOM 681 C CA . PHE A 1 86 ? -4.112 -1.270 -5.494 1.00 98.62 86 PHE A CA 1
ATOM 682 C C . PHE A 1 86 ? -2.693 -0.932 -5.935 1.00 98.62 86 PHE A C 1
ATOM 684 O O . PHE A 1 86 ? -2.073 -0.026 -5.378 1.00 98.62 86 PHE A O 1
ATOM 691 N N . ILE A 1 87 ? -2.178 -1.677 -6.912 1.00 98.44 87 ILE A N 1
ATOM 692 C CA . ILE A 1 87 ? -0.805 -1.539 -7.402 1.00 98.44 87 ILE A CA 1
ATOM 693 C C . ILE A 1 87 ? -0.850 -0.960 -8.814 1.00 98.44 87 ILE A C 1
ATOM 695 O O . ILE A 1 87 ? -1.176 -1.659 -9.770 1.00 98.44 87 ILE A O 1
ATOM 699 N N . GLN A 1 88 ? -0.537 0.327 -8.937 1.00 98.19 88 GLN A N 1
ATOM 700 C CA . GLN A 1 88 ? -0.334 0.990 -10.220 1.00 98.19 88 GLN A CA 1
ATOM 701 C C . GLN A 1 88 ? 1.166 1.019 -10.505 1.00 98.19 88 GLN A C 1
ATOM 703 O O . GLN A 1 88 ? 1.867 1.949 -10.107 1.00 98.19 88 GLN A O 1
ATOM 708 N N . ALA A 1 89 ? 1.645 -0.015 -11.186 1.00 97.31 89 ALA A N 1
ATOM 709 C CA . ALA A 1 89 ? 3.021 -0.117 -11.640 1.00 97.31 89 ALA A CA 1
ATOM 710 C C . ALA A 1 89 ? 3.102 -0.946 -12.924 1.00 97.31 89 ALA A C 1
ATOM 712 O O . ALA A 1 89 ? 2.214 -1.750 -13.216 1.00 97.31 89 ALA A O 1
ATOM 713 N N . CYS A 1 90 ? 4.171 -0.741 -13.694 1.00 96.88 90 CYS A N 1
ATOM 714 C CA . CYS A 1 90 ? 4.490 -1.643 -14.797 1.0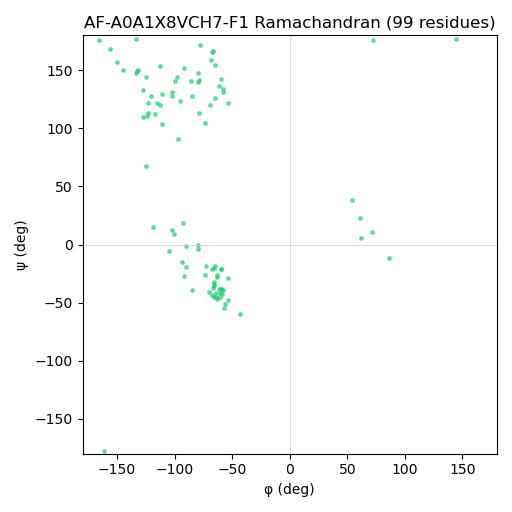0 96.88 90 CYS A CA 1
ATOM 715 C C . CYS A 1 90 ? 4.826 -3.035 -14.239 1.00 96.88 90 CYS A C 1
ATOM 717 O O . CYS A 1 90 ? 5.263 -3.167 -13.098 1.00 96.88 90 CYS A O 1
ATOM 719 N N . ARG A 1 91 ? 4.621 -4.068 -15.056 1.00 96.31 91 ARG A N 1
ATOM 720 C CA . ARG A 1 91 ? 4.944 -5.471 -14.736 1.00 96.31 91 ARG A CA 1
ATOM 721 C C . ARG A 1 91 ? 5.979 -6.061 -15.700 1.00 96.31 91 ARG A C 1
ATOM 723 O O . ARG A 1 91 ? 6.163 -7.264 -15.797 1.00 96.31 91 ARG A O 1
ATOM 730 N N . GLY A 1 92 ? 6.643 -5.183 -16.438 1.00 93.06 92 GLY A N 1
ATOM 731 C CA . GLY A 1 92 ? 7.437 -5.493 -17.615 1.00 93.06 92 GLY A CA 1
ATOM 732 C C . GLY A 1 92 ? 7.296 -4.367 -18.633 1.00 93.06 92 GLY A C 1
ATOM 733 O O . GLY A 1 92 ? 6.547 -3.412 -18.414 1.00 93.06 92 GLY A O 1
ATOM 734 N N . GLU A 1 93 ? 8.028 -4.485 -19.733 1.00 93.62 93 GLU A N 1
ATOM 735 C CA . GLU A 1 93 ? 8.083 -3.465 -20.790 1.00 93.62 93 GLU A CA 1
ATOM 736 C C . GLU A 1 93 ? 7.278 -3.856 -22.040 1.00 93.62 93 GLU A C 1
ATOM 738 O O . GLU A 1 93 ? 7.144 -3.059 -22.967 1.00 93.62 93 GLU A O 1
ATOM 743 N N . GLU A 1 94 ? 6.735 -5.076 -22.078 1.00 94.81 94 GLU A N 1
ATOM 744 C CA . GLU A 1 94 ? 5.954 -5.564 -23.213 1.00 94.81 94 GLU A CA 1
ATOM 745 C C . GLU A 1 94 ? 4.619 -4.816 -23.315 1.00 9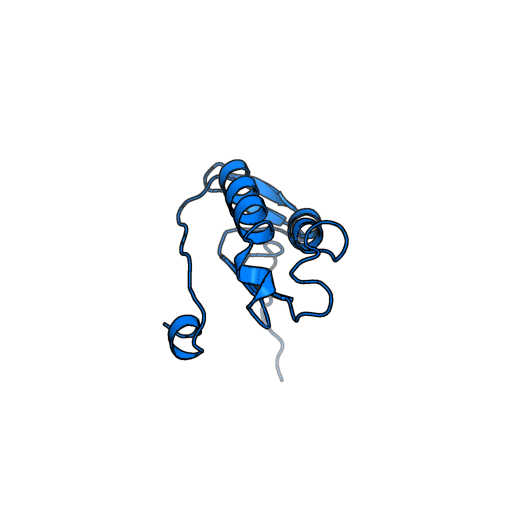4.81 94 GLU A C 1
ATOM 747 O O . GLU A 1 94 ? 3.790 -4.846 -22.403 1.00 94.81 94 GLU A O 1
ATOM 752 N N . MET A 1 95 ? 4.411 -4.138 -24.445 1.00 93.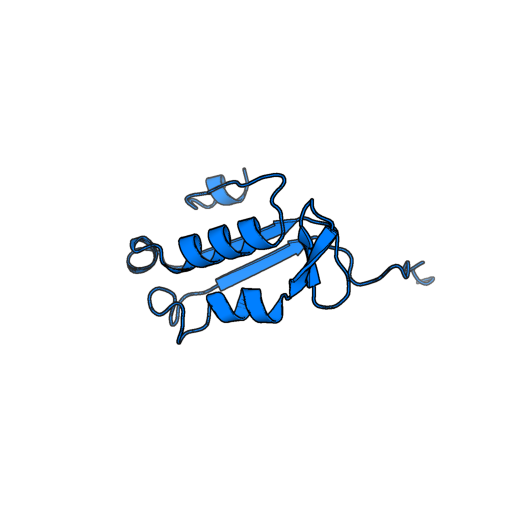06 95 MET A N 1
ATOM 753 C CA . MET A 1 95 ? 3.140 -3.495 -24.766 1.00 93.06 95 MET A CA 1
ATOM 754 C C . MET A 1 95 ? 2.188 -4.503 -25.407 1.00 93.06 95 MET A C 1
ATOM 756 O O . MET A 1 95 ? 2.523 -5.131 -26.414 1.00 93.06 95 MET A O 1
ATOM 760 N N . ASP A 1 96 ? 0.980 -4.605 -24.859 1.00 93.88 96 ASP A N 1
ATOM 761 C CA . ASP A 1 96 ? -0.122 -5.306 -25.510 1.00 93.88 96 ASP A CA 1
ATOM 762 C C . ASP A 1 96 ? -0.723 -4.400 -26.596 1.00 93.88 96 ASP A C 1
ATOM 764 O O . ASP A 1 96 ? -1.285 -3.342 -26.305 1.00 93.88 96 ASP A O 1
ATOM 768 N N . ASN A 1 97 ? -0.573 -4.804 -27.859 1.00 95.00 97 ASN A N 1
ATOM 769 C CA . ASN A 1 97 ? -1.096 -4.059 -29.007 1.00 95.00 97 ASN A CA 1
ATOM 770 C C . ASN A 1 97 ? -2.600 -4.289 -29.233 1.00 95.00 97 ASN A C 1
ATOM 772 O O . ASN A 1 97 ? -3.185 -3.665 -30.120 1.00 95.00 97 ASN A O 1
ATOM 776 N N . GLY A 1 98 ? -3.224 -5.173 -28.451 1.00 94.12 98 GLY A N 1
ATOM 777 C CA . GLY A 1 98 ? -4.573 -5.651 -28.697 1.00 94.12 98 GLY A CA 1
ATOM 778 C C . GLY A 1 98 ? -4.645 -6.601 -29.893 1.00 94.12 98 GLY A C 1
ATOM 779 O O . GLY A 1 98 ? -3.667 -6.859 -30.598 1.00 94.12 98 GLY A O 1
ATOM 780 N N . VAL A 1 99 ? -5.838 -7.140 -30.117 1.00 94.44 99 VAL A N 1
ATOM 781 C CA . VAL A 1 99 ? -6.161 -7.998 -31.261 1.00 94.44 99 VAL A CA 1
ATOM 782 C C . VAL A 1 99 ? -7.449 -7.504 -31.902 1.00 94.44 99 VAL A C 1
ATOM 784 O O . VAL A 1 99 ? -8.305 -6.940 -31.215 1.00 94.44 99 VAL A O 1
ATOM 787 N N . ASP A 1 100 ? -7.585 -7.714 -33.211 1.00 89.06 100 ASP A N 1
ATOM 788 C CA . ASP A 1 100 ? -8.848 -7.457 -33.900 1.00 89.06 100 ASP A CA 1
ATOM 789 C C . ASP A 1 100 ? -9.964 -8.321 -33.289 1.00 89.06 100 ASP A C 1
ATOM 791 O O . ASP A 1 100 ? -9.729 -9.464 -32.879 1.00 89.06 100 ASP A O 1
ATOM 795 N N . GLN A 1 101 ? -11.164 -7.744 -33.203 1.00 66.62 101 GLN A N 1
ATOM 796 C CA . GLN A 1 101 ? -12.339 -8.362 -32.583 1.00 66.62 101 GLN A CA 1
ATOM 797 C C . GLN A 1 101 ? -13.069 -9.329 -33.518 1.00 66.62 101 GLN A C 1
ATOM 799 O O . GLN A 1 101 ? -13.248 -8.985 -34.709 1.00 66.62 101 GLN A O 1
#

InterPro domains:
  IPR001309 Peptidase C14, p20 domain [PS50208] (1-94)
  IPR002398 Peptidase C14 family [PTHR47901] (2-99)
  IPR011600 Peptidase C14, caspase domain [PF00656] (1-100)
  IPR015917 Peptidase C14A, caspase catalytic domain [PR00376] (1-7)
  IPR015917 Peptidase C14A, caspase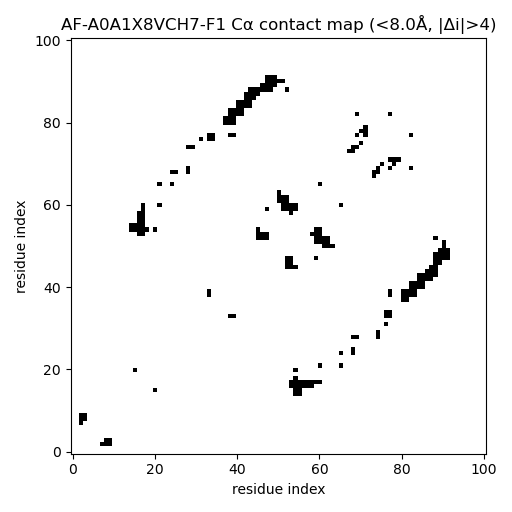 catalytic domain [PR00376] (7-25)
  IPR015917 Peptidase C14A, caspase catalytic domain [PR00376] (40-48)
  IPR015917 Peptidase C14A, caspase catalytic domain [PR00376] (75-93)
  IPR015917 Peptidase C14A, caspase catalytic domain [SM00115] (1-101)
  IPR016129 Peptidase family C14A, His active site [PS01121] (34-48)
  IPR029030 Caspase-like domain superfamily [SSF52129] (2-99)
  IPR033139 Peptidase family C14A, cysteine active site [PS01122] (81-92)

Foldseek 3Di:
DVVVVVVDPDDDDPQFALVVVVVVLLVVLPDPCLLVDQEEEDEAAAEDAAQWGGHNVRDTDGVVVSVVCNDCVNRVSCVVGYYHYHYHYYHDDDDDPDDDD

Nearest PDB structures (foldseek):
  3r5j-assembly1_A  TM=9.997E-01  e=2.789E-13  Homo sapiens
  3r7b-assembly1_A  TM=9.981E-01  e=7.058E-13  Homo sapiens
  3r6g-assembly3_A  TM=9.988E-01  e=1.282E-12  Homo sapiens
  3r6l-assembly3_A  TM=9.990E-01  e=2.842E-12  Homo sapiens
  2p2c-assembly1_A  TM=9.911E-01  e=5.163E-12  Homo sapiens

Mean predicted aligned error: 2.85 Å

Radius of gyration: 15.41 Å; Cα contacts (8 Å, |Δi|>4): 129; chains: 1; bounding box: 32×25×51 Å

Solvent-accessible surface area (backbone atoms only — not comparable to full-atom values): 6154 Å² total; per-residue (Å²): 107,71,57,56,76,68,74,43,90,82,85,88,84,77,86,43,34,34,67,55,47,51,52,52,53,52,54,58,47,65,45,70,66,38,65,82,46,73,62,50,78,48,78,48,78,43,56,34,35,70,65,30,37,40,17,74,74,71,37,75,38,51,46,69,58,57,56,45,51,62,29,61,86,69,11,56,57,50,46,98,35,58,76,46,78,47,77,50,50,41,62,58,86,81,78,83,86,77,76,90,130
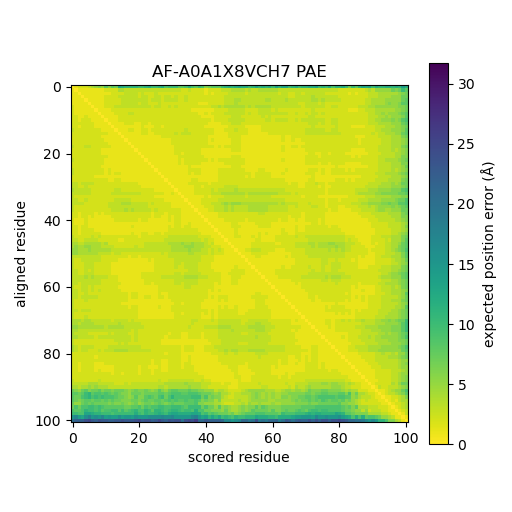
pLDDT: mean 97.24, std 3.58, range [66.62, 98.81]

Secondary structure (DSSP, 8-state):
-HHHHTT-------S--HHHHHHHHHHHHT-GGGGT-S-EEEEEES-EETTEEE-TTS-EEEHHHHHHHTSTTT-GGGTTS-EEEEEES-S-S--------